Protein AF-A0A3C1PLK6-F1 (afdb_monomer_lite)

Radius of gyration: 16.6 Å; chains: 1; bounding box: 36×1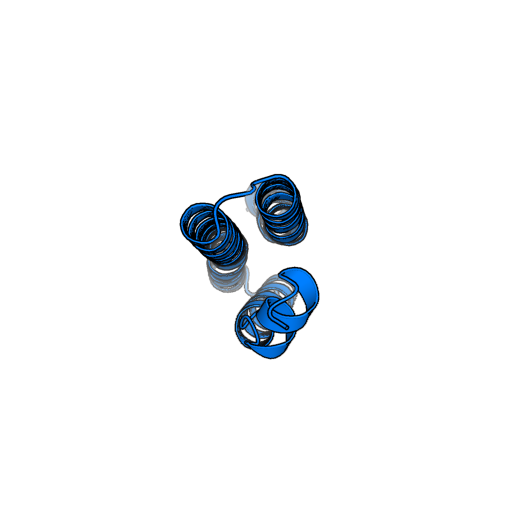7×55 Å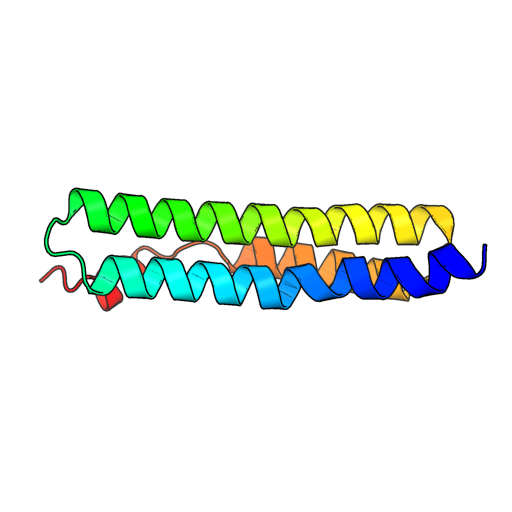

Structure (mmCIF, N/CA/C/O backbone):
data_AF-A0A3C1PLK6-F1
#
_entry.id   AF-A0A3C1PLK6-F1
#
loop_
_atom_site.group_PDB
_atom_site.id
_atom_site.type_symbol
_atom_site.label_atom_id
_atom_site.label_alt_id
_atom_site.label_comp_id
_atom_site.label_asym_id
_atom_site.label_entity_id
_atom_site.label_seq_id
_atom_site.pdbx_PDB_ins_code
_atom_site.Cartn_x
_atom_site.Cartn_y
_atom_site.Cartn_z
_atom_site.occupancy
_atom_site.B_iso_or_equiv
_atom_site.auth_seq_id
_atom_site.auth_comp_id
_atom_site.auth_asym_id
_atom_site.auth_atom_id
_atom_site.pdbx_PDB_model_num
ATOM 1 N N . MET A 1 1 ? 5.136 -2.493 -26.452 1.00 59.12 1 MET A N 1
ATOM 2 C CA . MET A 1 1 ? 6.082 -2.152 -25.364 1.00 59.12 1 MET A CA 1
ATOM 3 C C . MET A 1 1 ? 5.845 -0.757 -24.776 1.00 59.12 1 MET A C 1
ATOM 5 O O . MET A 1 1 ? 5.722 -0.656 -23.566 1.00 59.12 1 MET A O 1
ATOM 9 N N . GLY A 1 2 ? 5.717 0.304 -25.591 1.00 73.06 2 GLY A N 1
ATOM 10 C CA . GLY A 1 2 ? 5.625 1.692 -25.092 1.00 73.06 2 GLY A CA 1
ATOM 11 C C . GLY A 1 2 ? 4.433 2.009 -24.175 1.00 73.06 2 GLY A C 1
ATOM 12 O O . GLY A 1 2 ? 4.628 2.600 -23.120 1.00 73.06 2 GLY A O 1
ATOM 13 N N . ILE A 1 3 ? 3.220 1.559 -24.518 1.00 75.12 3 ILE A N 1
ATOM 14 C CA . ILE A 1 3 ? 2.010 1.829 -23.711 1.00 75.12 3 ILE A CA 1
ATOM 15 C C . ILE A 1 3 ? 2.100 1.163 -22.330 1.00 75.12 3 ILE A C 1
ATOM 17 O O . ILE A 1 3 ? 1.757 1.771 -21.320 1.00 75.12 3 ILE A O 1
ATOM 21 N N . LEU A 1 4 ? 2.623 -0.066 -22.268 1.00 71.81 4 LEU A N 1
ATOM 22 C CA . LEU A 1 4 ? 2.801 -0.796 -21.012 1.00 71.81 4 LEU A CA 1
ATOM 23 C C . LEU A 1 4 ? 3.738 -0.032 -20.063 1.00 71.81 4 LEU A C 1
ATOM 25 O O . LEU A 1 4 ? 3.426 0.131 -18.891 1.00 71.81 4 LEU A O 1
ATOM 29 N N . LEU A 1 5 ? 4.840 0.512 -20.584 1.00 73.31 5 LEU A N 1
ATOM 30 C CA . LEU A 1 5 ? 5.804 1.292 -19.803 1.00 73.31 5 LEU A CA 1
ATOM 31 C C . LEU A 1 5 ? 5.254 2.632 -19.296 1.00 73.31 5 LEU A C 1
ATOM 33 O O . LEU A 1 5 ? 5.787 3.165 -18.331 1.00 73.31 5 LEU A O 1
ATOM 37 N N . GLN A 1 6 ? 4.204 3.172 -19.915 1.00 80.12 6 GLN A N 1
ATOM 38 C CA . GLN A 1 6 ? 3.571 4.427 -19.494 1.00 80.12 6 GLN A CA 1
ATOM 39 C C . GLN A 1 6 ? 2.437 4.197 -18.490 1.00 80.12 6 GLN A C 1
ATOM 41 O O . GLN A 1 6 ? 2.303 4.939 -17.521 1.00 80.12 6 GLN A O 1
ATOM 46 N N . VAL A 1 7 ? 1.631 3.153 -18.701 1.00 85.12 7 VAL A N 1
ATOM 47 C CA . VAL A 1 7 ? 0.444 2.867 -17.881 1.00 85.12 7 VAL A CA 1
ATOM 48 C C . VAL A 1 7 ? 0.814 2.152 -16.582 1.00 85.12 7 VAL A C 1
ATOM 50 O O . VAL A 1 7 ? 0.278 2.470 -15.519 1.00 85.12 7 VAL A O 1
ATOM 53 N N . LEU A 1 8 ? 1.749 1.202 -16.644 1.00 86.06 8 LEU A N 1
ATOM 54 C CA . LEU A 1 8 ? 2.097 0.357 -15.503 1.00 86.06 8 LEU A CA 1
ATOM 55 C C . LEU A 1 8 ? 2.669 1.141 -14.307 1.00 86.06 8 LEU A C 1
ATOM 57 O O . LEU A 1 8 ? 2.267 0.838 -13.187 1.00 86.06 8 LEU A O 1
ATOM 61 N N . PRO A 1 9 ? 3.521 2.175 -14.479 1.00 85.75 9 PRO A N 1
ATOM 62 C CA . PRO A 1 9 ? 3.965 3.019 -13.367 1.00 85.75 9 PRO A CA 1
ATOM 63 C C . PRO A 1 9 ? 2.817 3.728 -12.648 1.00 85.75 9 PRO A C 1
ATOM 65 O O . PRO A 1 9 ? 2.805 3.798 -11.422 1.00 85.75 9 PRO A O 1
ATOM 68 N N . ILE A 1 10 ? 1.833 4.232 -13.398 1.00 88.19 10 ILE A N 1
ATOM 69 C CA . ILE A 1 10 ? 0.688 4.957 -12.835 1.00 88.19 10 ILE A CA 1
ATOM 70 C C . ILE A 1 10 ? -0.160 3.996 -12.001 1.00 88.19 10 ILE A C 1
ATOM 72 O O . ILE A 1 10 ? -0.492 4.288 -10.852 1.00 88.19 10 ILE A O 1
ATOM 76 N N . LEU A 1 11 ? -0.453 2.820 -12.559 1.00 88.75 11 LEU A N 1
ATOM 77 C CA . LEU A 1 11 ? -1.196 1.766 -11.873 1.00 88.75 11 LEU A CA 1
ATOM 78 C C . LEU A 1 11 ? -0.426 1.167 -10.687 1.00 88.75 11 LEU A C 1
ATOM 80 O O . LEU A 1 11 ? -1.053 0.714 -9.738 1.00 88.75 11 LEU A O 1
ATOM 84 N N . ALA A 1 12 ? 0.907 1.179 -10.710 1.00 88.12 12 ALA A N 1
ATOM 85 C CA . ALA A 1 12 ? 1.735 0.717 -9.598 1.00 88.12 12 ALA A CA 1
ATOM 86 C C . ALA A 1 12 ? 1.790 1.743 -8.458 1.00 88.12 12 ALA A C 1
ATOM 88 O O . ALA A 1 12 ? 1.826 1.361 -7.291 1.00 88.12 12 ALA A O 1
ATOM 89 N N . LEU A 1 13 ? 1.780 3.042 -8.765 1.00 89.06 13 LEU A N 1
ATOM 90 C CA . LEU A 1 13 ? 1.908 4.099 -7.759 1.00 89.06 13 LEU A CA 1
ATOM 91 C C . LEU A 1 13 ? 0.574 4.496 -7.122 1.00 89.06 13 LEU A C 1
ATOM 93 O O . LEU A 1 13 ? 0.539 4.729 -5.918 1.00 89.06 13 LEU A O 1
ATOM 97 N N . MET A 1 14 ? -0.519 4.549 -7.888 1.00 91.56 14 MET A N 1
ATOM 98 C CA . MET A 1 14 ? -1.848 4.971 -7.407 1.00 91.56 14 MET A CA 1
ATOM 99 C C . MET A 1 14 ? -2.399 4.181 -6.203 1.00 91.56 14 MET A C 1
ATOM 101 O O . MET A 1 14 ? -2.996 4.800 -5.317 1.00 91.56 14 MET A O 1
ATOM 105 N N . PRO A 1 15 ? -2.212 2.850 -6.103 1.00 90.38 15 PRO A N 1
ATOM 106 C CA . PRO A 1 15 ? -2.744 2.084 -4.983 1.00 90.38 15 PRO A CA 1
ATOM 107 C C . PRO A 1 15 ? -2.105 2.463 -3.641 1.00 90.38 15 PRO A C 1
ATOM 109 O 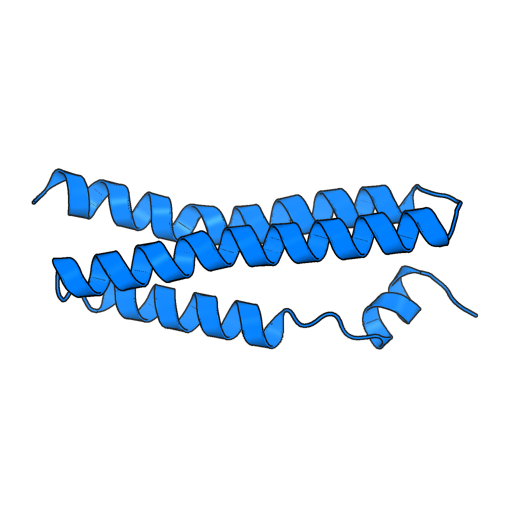O . PRO A 1 15 ? -2.769 2.378 -2.611 1.00 90.38 15 PRO A O 1
ATOM 112 N N . LEU A 1 16 ? -0.857 2.951 -3.620 1.00 86.69 16 LEU A N 1
ATOM 113 C CA . LEU A 1 16 ? -0.190 3.346 -2.375 1.00 86.69 16 LEU A CA 1
ATOM 114 C C . LEU A 1 16 ? -0.984 4.434 -1.619 1.00 86.69 16 LEU A C 1
ATOM 116 O O . LEU A 1 16 ? -1.494 4.127 -0.540 1.00 86.69 16 LEU A O 1
ATOM 120 N N . PRO A 1 17 ? -1.184 5.663 -2.144 1.00 90.50 17 PRO A N 1
ATOM 121 C CA . PRO A 1 17 ? -1.974 6.687 -1.461 1.00 90.50 17 PRO A CA 1
ATOM 122 C C . PRO A 1 17 ? -3.449 6.292 -1.306 1.00 90.50 17 PRO A C 1
ATOM 124 O O . PRO A 1 17 ? -4.057 6.630 -0.289 1.00 90.50 17 PRO A O 1
ATOM 127 N N . ALA A 1 18 ? -4.019 5.541 -2.257 1.00 90.00 18 ALA A N 1
ATOM 128 C CA . ALA A 1 18 ? -5.404 5.081 -2.173 1.00 90.00 18 ALA A CA 1
ATOM 129 C C . ALA A 1 18 ? -5.637 4.174 -0.953 1.00 90.00 18 ALA A C 1
ATOM 131 O O . ALA A 1 18 ? -6.611 4.362 -0.223 1.00 90.00 18 ALA A O 1
ATOM 132 N N . GLY A 1 19 ? -4.719 3.244 -0.672 1.00 87.62 19 GLY A N 1
ATOM 133 C CA . GLY A 1 19 ? -4.809 2.355 0.486 1.00 87.62 19 GLY A CA 1
ATOM 134 C C . GLY A 1 19 ? -4.794 3.120 1.813 1.00 87.62 19 GLY A C 1
ATOM 135 O O . GLY A 1 19 ? -5.586 2.826 2.710 1.00 87.62 19 GLY A O 1
ATOM 136 N N . PHE A 1 20 ? -3.948 4.148 1.933 1.00 87.88 20 PHE A N 1
ATOM 137 C CA . PHE A 1 20 ? -3.934 5.027 3.110 1.00 87.88 20 PHE A CA 1
ATOM 138 C C . PHE A 1 20 ? -5.216 5.852 3.236 1.00 87.88 20 PHE A C 1
ATOM 140 O O . PHE A 1 20 ? -5.768 5.969 4.331 1.00 87.88 20 PHE A O 1
ATOM 147 N N . PHE A 1 21 ? -5.705 6.413 2.130 1.00 91.12 21 PHE A N 1
ATOM 148 C CA . PHE A 1 21 ? -6.919 7.222 2.118 1.00 91.12 21 PHE A CA 1
ATOM 149 C C . PHE A 1 21 ? -8.148 6.416 2.554 1.00 91.12 21 PHE A C 1
ATOM 151 O O . PHE A 1 21 ? -8.872 6.842 3.455 1.00 91.12 21 PHE A O 1
ATOM 158 N N . LEU A 1 22 ? -8.350 5.223 1.985 1.00 89.44 22 LEU A N 1
ATOM 159 C CA . LEU A 1 22 ? -9.491 4.376 2.335 1.00 89.44 22 LEU A CA 1
ATOM 160 C C . LEU A 1 22 ? -9.415 3.855 3.774 1.00 89.44 22 LEU A C 1
ATOM 162 O O . LEU A 1 22 ? -10.436 3.811 4.460 1.00 89.44 22 LEU A O 1
ATOM 166 N N . TYR A 1 23 ? -8.215 3.528 4.266 1.00 89.81 23 TYR A N 1
ATOM 167 C CA . TYR A 1 23 ? -8.021 3.212 5.681 1.00 89.81 23 TYR A CA 1
ATOM 168 C C . TYR A 1 23 ? -8.439 4.375 6.580 1.00 89.81 23 TYR A C 1
ATOM 170 O O . TYR A 1 23 ? -9.188 4.172 7.530 1.00 89.81 23 TYR A O 1
ATOM 178 N N . ASN A 1 24 ? -8.004 5.597 6.264 1.00 87.88 24 ASN A N 1
ATOM 179 C CA . ASN A 1 24 ? -8.340 6.780 7.053 1.00 87.88 24 ASN A CA 1
ATOM 180 C C . ASN A 1 24 ? -9.843 7.087 7.027 1.00 87.88 24 ASN A C 1
ATOM 182 O O . ASN A 1 24 ? -10.382 7.530 8.039 1.00 87.88 24 ASN A O 1
ATOM 186 N N . LEU A 1 25 ? -10.534 6.835 5.910 1.00 89.69 25 LEU A N 1
ATOM 187 C CA . LEU A 1 25 ? -11.994 6.944 5.845 1.00 89.69 25 LEU A CA 1
ATOM 188 C C . LEU A 1 25 ? -12.671 5.954 6.798 1.00 89.69 25 LEU A C 1
ATOM 190 O O . LEU A 1 25 ? -13.511 6.360 7.597 1.00 89.69 25 LEU A O 1
ATOM 194 N N . LYS A 1 26 ? -12.262 4.680 6.772 1.00 87.88 26 LYS A N 1
ATOM 195 C CA . LYS A 1 26 ? -12.819 3.650 7.663 1.00 87.88 26 LYS A CA 1
ATOM 196 C C . LYS A 1 26 ? -12.455 3.855 9.129 1.00 87.88 26 LYS A C 1
ATOM 198 O O . LYS A 1 26 ? -13.283 3.604 9.997 1.00 87.88 26 LYS A O 1
ATOM 203 N N . ALA A 1 27 ? -11.264 4.370 9.414 1.00 85.38 27 ALA A N 1
ATOM 204 C CA . ALA A 1 27 ? -10.867 4.745 10.766 1.00 85.38 27 ALA A CA 1
ATOM 205 C C . ALA A 1 27 ? -11.720 5.908 11.304 1.00 85.38 27 ALA A C 1
ATOM 207 O O . ALA A 1 27 ? -12.188 5.842 12.436 1.00 85.38 27 ALA A O 1
ATOM 208 N N . LYS A 1 28 ? -11.996 6.935 10.486 1.00 86.81 28 LYS A N 1
ATOM 209 C CA . LYS A 1 28 ? -12.895 8.041 10.864 1.00 86.81 28 LYS A CA 1
ATOM 210 C C . LYS A 1 28 ? -14.330 7.569 11.105 1.00 86.81 28 LYS A C 1
ATOM 212 O O . LYS A 1 28 ? -14.942 7.987 12.080 1.00 86.81 28 LYS A O 1
ATOM 217 N N . GLU A 1 29 ? -14.839 6.677 10.256 1.00 86.88 29 GLU A N 1
ATOM 218 C CA . GLU A 1 29 ? -16.155 6.043 10.430 1.00 86.88 29 GLU A CA 1
ATOM 219 C C . GLU A 1 29 ? -16.221 5.248 11.748 1.00 86.88 29 GLU A C 1
ATOM 221 O O . GLU A 1 29 ? -17.195 5.342 12.495 1.00 86.88 29 GLU A O 1
ATOM 226 N N . ALA A 1 30 ? -15.142 4.537 12.098 1.00 84.56 30 ALA A N 1
ATOM 227 C CA . ALA A 1 30 ? -15.043 3.834 13.373 1.00 84.56 30 ALA A CA 1
ATOM 228 C C . ALA A 1 30 ? -15.093 4.800 14.570 1.00 84.56 30 ALA A C 1
ATOM 230 O O . ALA A 1 30 ? -15.782 4.521 15.544 1.00 84.56 30 ALA A O 1
ATOM 231 N N . MET A 1 31 ? -14.431 5.960 14.508 1.00 81.50 31 MET A N 1
ATOM 232 C CA . MET A 1 31 ? -14.461 6.940 15.608 1.00 81.50 31 MET A CA 1
ATOM 233 C C . MET A 1 31 ? -15.858 7.521 15.878 1.00 81.50 31 MET A C 1
ATOM 235 O O . MET A 1 31 ? -16.139 7.901 17.009 1.00 81.50 31 MET A O 1
ATOM 239 N N . GLN A 1 32 ? -16.722 7.584 14.861 1.00 86.00 32 GLN A N 1
ATOM 240 C CA . GLN A 1 32 ? -18.091 8.114 14.964 1.00 86.00 32 GLN A CA 1
ATOM 241 C C . GLN A 1 32 ? -19.130 7.068 15.381 1.00 86.00 32 GLN A C 1
ATOM 243 O O . GLN A 1 32 ? -20.282 7.403 15.634 1.00 86.00 32 GLN A O 1
ATOM 248 N N . THR A 1 33 ? -18.744 5.797 15.413 1.00 84.62 33 THR A N 1
ATOM 249 C CA . THR A 1 33 ? -19.607 4.714 15.887 1.00 84.62 33 THR A CA 1
ATOM 250 C C . THR A 1 33 ? -19.601 4.719 17.420 1.00 84.62 33 THR A C 1
ATOM 252 O O . THR A 1 33 ? -18.585 5.067 18.005 1.00 84.62 33 THR A O 1
ATOM 255 N N . ASP A 1 34 ? -20.675 4.327 18.104 1.00 80.25 34 ASP A N 1
ATOM 256 C CA . ASP A 1 34 ? -20.667 4.214 19.580 1.00 80.25 34 ASP A CA 1
ATOM 257 C C . ASP A 1 34 ? -20.383 2.783 20.057 1.00 80.25 34 ASP A C 1
ATOM 259 O O . ASP A 1 34 ? -19.767 2.558 21.097 1.00 80.25 34 ASP A O 1
ATOM 263 N N . GLU A 1 35 ? -20.766 1.797 19.252 1.00 86.25 35 GLU A N 1
ATOM 264 C CA . GLU A 1 35 ? -20.682 0.379 19.584 1.00 86.25 35 GLU A CA 1
ATOM 265 C C . GLU A 1 35 ? -19.274 -0.193 19.344 1.00 86.25 35 GLU A C 1
ATOM 267 O O . GLU A 1 35 ? -18.770 -0.222 18.217 1.00 86.25 35 GLU A O 1
ATOM 272 N N . ASN A 1 36 ? -18.637 -0.683 20.412 1.00 78.62 36 ASN A N 1
ATOM 273 C CA . ASN A 1 36 ? -17.248 -1.164 20.395 1.00 78.62 36 ASN A CA 1
ATOM 274 C C . ASN A 1 36 ? -17.008 -2.333 19.426 1.00 78.62 36 ASN A C 1
ATOM 276 O O . ASN A 1 36 ? -15.958 -2.401 18.784 1.00 78.62 36 ASN A O 1
ATOM 280 N N . GLU A 1 37 ? -17.979 -3.234 19.269 1.00 84.12 37 GLU A N 1
ATOM 281 C CA . GLU A 1 37 ? -17.865 -4.342 18.314 1.00 84.12 37 GLU A CA 1
ATOM 282 C C . GLU A 1 37 ? -17.824 -3.834 16.868 1.00 84.12 37 GLU A C 1
ATOM 284 O O . GLU A 1 37 ? -16.963 -4.239 16.078 1.00 84.12 37 GLU A O 1
ATOM 289 N N . LYS A 1 38 ? -18.689 -2.868 16.537 1.00 84.81 38 LYS A N 1
ATOM 290 C CA . LYS A 1 38 ? -18.724 -2.230 15.216 1.00 84.81 38 LYS A CA 1
ATOM 291 C C . LYS A 1 38 ? -17.472 -1.394 14.948 1.00 84.81 38 LYS A C 1
ATOM 293 O O . LYS A 1 38 ? -16.934 -1.458 13.843 1.00 84.81 38 LYS A O 1
ATOM 298 N N . LYS A 1 39 ? -16.940 -0.693 15.957 1.00 82.56 39 LYS A N 1
ATOM 299 C CA . LYS A 1 39 ? -15.645 0.014 15.878 1.00 82.56 39 LYS A CA 1
ATOM 300 C C . LYS A 1 39 ? -14.513 -0.907 15.449 1.00 82.56 39 LYS A C 1
ATOM 302 O O . LYS A 1 39 ? -13.785 -0.615 14.497 1.00 82.56 39 LYS A O 1
ATOM 307 N N . LEU A 1 40 ? -14.383 -2.038 16.141 1.00 83.75 40 LEU A N 1
ATOM 308 C CA . LEU A 1 40 ? -13.339 -3.014 15.864 1.00 83.75 40 LEU A CA 1
ATOM 309 C C . LEU A 1 40 ? -13.509 -3.633 14.470 1.00 83.75 40 LEU A C 1
ATOM 311 O O . LEU A 1 40 ? -12.520 -3.824 13.758 1.00 83.75 40 LEU A O 1
ATOM 315 N N . ALA A 1 41 ? -14.748 -3.921 14.063 1.00 88.25 41 ALA A N 1
ATOM 316 C CA . ALA A 1 41 ? -15.052 -4.436 12.732 1.00 88.25 41 ALA A CA 1
ATOM 317 C C . ALA A 1 41 ? -14.658 -3.444 11.622 1.00 88.25 41 ALA A C 1
ATOM 319 O O . ALA A 1 41 ? -14.002 -3.837 10.653 1.00 88.25 41 ALA A O 1
ATOM 320 N N . LEU A 1 42 ? -14.979 -2.156 11.779 1.00 87.62 42 LEU A N 1
ATOM 321 C CA . LEU A 1 42 ? -14.614 -1.100 10.829 1.00 87.62 42 LEU A CA 1
ATOM 322 C C . LEU A 1 42 ? -13.097 -0.908 10.732 1.00 87.62 42 LEU A C 1
ATOM 324 O O . LEU A 1 42 ? -12.560 -0.812 9.628 1.00 87.62 42 LEU A O 1
ATOM 328 N N . TYR A 1 43 ? -12.389 -0.936 11.864 1.00 85.62 43 TYR A N 1
ATOM 329 C CA . TYR A 1 43 ? -10.929 -0.846 11.889 1.00 85.62 43 TYR A CA 1
ATOM 330 C C . TYR A 1 43 ? -10.264 -2.022 11.160 1.00 85.62 43 TYR A C 1
ATOM 332 O O . TYR A 1 43 ? -9.405 -1.822 10.298 1.00 85.62 43 TYR A O 1
ATOM 340 N N . LYS A 1 44 ? -10.696 -3.258 11.459 1.00 87.88 44 LYS A N 1
ATOM 341 C CA . LYS A 1 44 ? -10.214 -4.470 10.773 1.00 87.88 44 LYS A CA 1
ATOM 342 C C . LYS A 1 44 ? -10.477 -4.394 9.272 1.00 87.88 44 LYS A C 1
ATOM 344 O O . LYS A 1 44 ? -9.578 -4.670 8.482 1.00 87.88 44 LYS A O 1
ATOM 349 N N . THR A 1 45 ? -11.677 -3.965 8.889 1.00 90.88 45 THR A N 1
ATOM 350 C CA . THR A 1 45 ? -12.068 -3.803 7.484 1.00 90.88 45 THR A CA 1
ATOM 351 C C . THR A 1 45 ? -11.181 -2.782 6.776 1.00 90.88 45 THR A C 1
ATOM 353 O O . THR A 1 45 ? -10.645 -3.071 5.709 1.00 90.88 45 THR A O 1
ATOM 356 N N . GLY A 1 46 ? -10.959 -1.613 7.384 1.00 90.44 46 GLY A N 1
ATOM 357 C CA . GLY A 1 46 ? -10.072 -0.586 6.837 1.00 90.44 46 GLY A CA 1
ATOM 358 C C . GLY A 1 46 ? -8.634 -1.076 6.675 1.00 90.44 46 GLY A C 1
ATOM 359 O O . GLY A 1 46 ? -7.989 -0.779 5.669 1.00 90.44 46 GLY A O 1
ATOM 360 N N . PHE A 1 47 ? -8.128 -1.851 7.639 1.00 90.06 47 PHE A N 1
ATOM 361 C CA . PHE A 1 47 ? -6.790 -2.431 7.562 1.00 90.06 47 PHE A CA 1
ATOM 362 C C . PHE A 1 47 ? -6.665 -3.456 6.427 1.00 90.06 47 PHE A C 1
ATOM 364 O O . PHE A 1 47 ? -5.744 -3.350 5.619 1.00 90.06 47 PHE A O 1
ATOM 371 N N . ILE A 1 48 ? -7.607 -4.400 6.324 1.00 91.94 48 ILE A N 1
ATOM 372 C CA . ILE A 1 48 ? -7.636 -5.398 5.242 1.00 91.94 48 ILE A CA 1
ATOM 373 C C . ILE A 1 48 ? -7.684 -4.701 3.881 1.00 91.94 48 ILE A C 1
ATOM 375 O O . ILE A 1 48 ? -6.912 -5.042 2.987 1.00 91.94 48 ILE A O 1
ATOM 379 N N . LEU A 1 49 ? -8.532 -3.677 3.743 1.00 92.62 49 LEU A N 1
ATOM 380 C CA . LEU A 1 49 ? -8.668 -2.916 2.504 1.00 92.62 49 LEU A CA 1
ATOM 381 C C . LEU A 1 49 ? -7.358 -2.223 2.108 1.00 92.62 49 LEU A C 1
ATOM 383 O O . LEU A 1 49 ? -6.947 -2.289 0.952 1.00 92.62 49 LEU A O 1
ATOM 387 N N . ARG A 1 50 ? -6.662 -1.602 3.067 1.00 91.81 50 ARG A N 1
ATOM 388 C CA . ARG A 1 50 ? -5.345 -0.998 2.827 1.00 91.81 50 ARG A CA 1
ATOM 389 C C . ARG A 1 50 ? -4.323 -2.018 2.353 1.00 91.81 50 ARG A C 1
ATOM 391 O O . ARG A 1 50 ? -3.603 -1.734 1.402 1.00 91.81 50 ARG A O 1
ATOM 398 N N . ILE A 1 51 ? -4.249 -3.171 3.015 1.00 92.88 51 ILE A N 1
ATOM 399 C CA . ILE A 1 51 ? -3.295 -4.220 2.654 1.00 92.88 51 ILE A CA 1
ATOM 400 C C . ILE A 1 51 ? -3.588 -4.757 1.254 1.00 92.88 51 ILE A C 1
ATOM 402 O O . ILE A 1 51 ? -2.671 -4.775 0.444 1.00 92.88 51 ILE A O 1
ATOM 406 N N . ALA A 1 52 ? -4.841 -5.084 0.932 1.00 94.06 52 ALA A N 1
ATOM 407 C CA . ALA A 1 52 ? -5.219 -5.598 -0.386 1.00 94.06 52 ALA A CA 1
ATOM 408 C C . ALA A 1 52 ? -4.887 -4.612 -1.522 1.00 94.06 52 ALA A C 1
ATOM 410 O O . ALA A 1 52 ? -4.408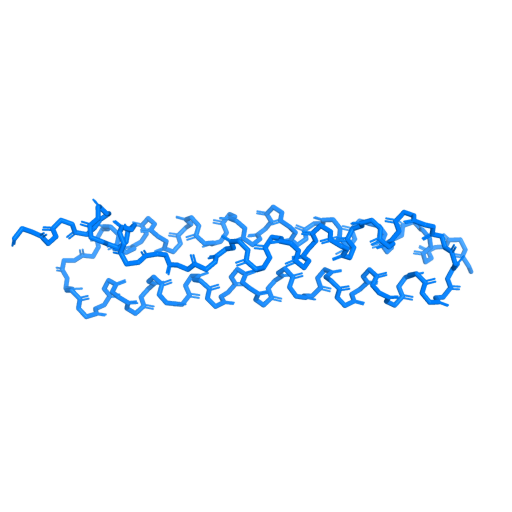 -4.993 -2.590 1.00 94.06 52 ALA A O 1
ATOM 411 N N . ILE A 1 53 ? -5.097 -3.314 -1.288 1.00 94.25 53 ILE A N 1
ATOM 412 C CA . ILE A 1 53 ? -4.773 -2.280 -2.275 1.00 94.25 53 ILE A CA 1
ATOM 413 C C . ILE A 1 53 ? -3.258 -2.155 -2.456 1.00 94.25 53 ILE A C 1
ATOM 415 O O . ILE A 1 53 ? -2.780 -2.100 -3.588 1.00 94.25 53 ILE A O 1
ATOM 419 N N . ILE A 1 54 ? -2.481 -2.140 -1.373 1.00 93.06 54 ILE A N 1
ATOM 420 C CA . ILE A 1 54 ? -1.016 -2.072 -1.469 1.00 93.06 54 ILE A CA 1
ATOM 421 C C . ILE A 1 54 ? -0.457 -3.346 -2.119 1.00 93.06 54 ILE A C 1
ATOM 423 O O . ILE A 1 54 ? 0.434 -3.262 -2.959 1.00 93.06 54 ILE A O 1
ATOM 427 N N . GLU A 1 55 ? -1.025 -4.508 -1.809 1.00 93.88 55 GLU A N 1
ATOM 428 C CA . GLU A 1 55 ? -0.664 -5.793 -2.406 1.00 93.88 55 GLU A CA 1
ATOM 429 C C . GLU A 1 55 ? -0.858 -5.791 -3.930 1.00 93.88 55 GLU A C 1
ATOM 431 O O . GLU A 1 55 ? 0.009 -6.264 -4.666 1.00 93.88 55 GLU A O 1
ATOM 436 N N . SER A 1 56 ? -1.929 -5.160 -4.429 1.00 93.56 56 SER A N 1
ATOM 437 C CA . SER A 1 56 ? -2.128 -4.985 -5.875 1.00 93.56 56 SER A CA 1
ATOM 438 C C . SER A 1 56 ? -0.984 -4.199 -6.536 1.00 93.56 56 SER A C 1
ATOM 440 O O . SER A 1 56 ? -0.512 -4.581 -7.606 1.00 93.56 56 SER A O 1
ATOM 442 N N . SER A 1 57 ? -0.470 -3.156 -5.871 1.00 93.88 57 SER A N 1
ATOM 443 C CA . SER A 1 57 ? 0.691 -2.378 -6.331 1.00 93.88 57 SER A CA 1
ATOM 444 C C . SER A 1 57 ? 1.977 -3.206 -6.311 1.00 93.88 57 SER A C 1
ATOM 446 O O . SER A 1 57 ? 2.746 -3.170 -7.275 1.00 93.88 57 SER A O 1
ATOM 448 N N . VAL A 1 58 ? 2.190 -3.994 -5.254 1.00 95.25 58 VAL A N 1
ATOM 449 C CA . VAL A 1 58 ? 3.345 -4.892 -5.110 1.00 95.25 58 VAL A CA 1
ATOM 450 C C . VAL A 1 58 ? 3.377 -5.911 -6.247 1.00 95.25 58 VAL A C 1
ATOM 452 O O . VAL A 1 58 ? 4.389 -6.013 -6.943 1.00 95.25 58 VAL A O 1
ATOM 455 N N . PHE A 1 59 ? 2.272 -6.617 -6.497 1.00 95.19 59 PHE A N 1
ATOM 456 C CA . PHE A 1 59 ? 2.216 -7.600 -7.580 1.00 95.19 59 PHE A CA 1
ATOM 457 C C . PHE A 1 59 ? 2.387 -6.960 -8.954 1.00 95.19 59 PHE A C 1
ATOM 459 O O . PHE A 1 59 ? 3.149 -7.472 -9.775 1.00 95.19 59 PHE A O 1
ATOM 466 N N . LEU A 1 60 ? 1.742 -5.817 -9.200 1.00 94.19 60 LEU A N 1
ATOM 467 C CA . LEU A 1 60 ? 1.879 -5.114 -10.472 1.00 94.19 60 LEU A CA 1
ATOM 468 C C . LEU A 1 60 ? 3.324 -4.657 -10.719 1.00 94.19 60 LEU A C 1
ATOM 470 O O . LEU A 1 60 ? 3.834 -4.773 -11.832 1.00 94.19 60 LEU A O 1
ATOM 474 N N . SER A 1 61 ? 3.999 -4.182 -9.673 1.00 93.50 61 SER A N 1
ATOM 475 C CA . SER A 1 61 ? 5.402 -3.771 -9.732 1.00 93.50 61 SER A CA 1
ATOM 476 C C . SER A 1 61 ? 6.326 -4.963 -9.978 1.00 93.50 61 SER A C 1
ATOM 478 O O . SER A 1 61 ? 7.222 -4.884 -10.812 1.00 93.50 61 SER A O 1
ATOM 480 N N . LEU A 1 62 ? 6.078 -6.107 -9.338 1.00 94.81 62 LEU A N 1
ATOM 481 C CA . LEU A 1 62 ? 6.841 -7.328 -9.599 1.00 94.81 62 LEU A CA 1
ATOM 482 C C . LEU A 1 62 ? 6.706 -7.773 -11.062 1.00 94.81 62 LEU A C 1
ATOM 484 O O . LEU A 1 62 ? 7.711 -8.006 -11.732 1.00 94.81 62 LEU A O 1
ATOM 488 N N . VAL A 1 63 ? 5.477 -7.831 -11.582 1.00 93.62 63 VAL A N 1
ATOM 489 C CA . VAL A 1 63 ? 5.219 -8.158 -12.993 1.00 93.62 63 VAL A CA 1
ATOM 490 C C . VAL A 1 63 ? 5.892 -7.137 -13.914 1.00 93.62 63 VAL A C 1
ATOM 492 O O . VAL A 1 63 ? 6.527 -7.518 -14.896 1.00 93.62 63 VAL A O 1
ATOM 495 N N . GLY A 1 64 ? 5.825 -5.847 -13.580 1.00 91.69 64 GLY A N 1
ATOM 496 C CA . GLY A 1 64 ? 6.498 -4.789 -14.330 1.00 91.69 64 GLY A CA 1
ATOM 497 C C . GLY A 1 64 ? 8.006 -4.963 -14.399 1.00 91.69 64 GLY A C 1
ATOM 498 O O . GLY A 1 64 ? 8.588 -4.829 -15.477 1.00 91.69 64 GLY A O 1
ATOM 499 N N . PHE A 1 65 ? 8.638 -5.329 -13.286 1.00 93.88 65 PHE A N 1
ATOM 500 C CA . PHE A 1 65 ? 10.060 -5.647 -13.255 1.00 93.88 65 PHE A CA 1
ATOM 501 C C . PHE A 1 65 ? 10.384 -6.863 -14.131 1.00 93.88 65 PHE A C 1
ATOM 503 O O . PHE A 1 65 ? 11.286 -6.782 -14.960 1.00 93.88 65 PHE A O 1
ATOM 510 N N . LEU A 1 66 ? 9.614 -7.950 -14.023 1.00 92.56 66 LEU A N 1
ATOM 511 C CA . LEU A 1 66 ? 9.838 -9.171 -14.807 1.00 92.56 66 LEU A CA 1
ATOM 512 C C . LEU A 1 66 ? 9.678 -8.959 -16.320 1.00 92.56 66 LEU A C 1
ATOM 514 O O . LEU A 1 66 ? 10.390 -9.583 -17.101 1.00 92.56 66 LEU A O 1
ATOM 518 N N . LEU A 1 67 ? 8.772 -8.075 -16.746 1.00 91.00 67 LEU A N 1
ATOM 519 C CA . LEU A 1 67 ? 8.532 -7.800 -18.169 1.00 91.00 67 LEU A CA 1
ATOM 520 C C . LEU A 1 67 ? 9.534 -6.821 -18.791 1.00 91.00 67 LEU A C 1
ATOM 522 O O . LEU A 1 67 ? 9.733 -6.838 -20.004 1.00 91.00 67 LEU A O 1
ATOM 526 N N . THR A 1 68 ? 10.112 -5.924 -17.992 1.00 89.81 68 THR A N 1
ATOM 527 C CA . THR A 1 68 ? 10.871 -4.769 -18.509 1.00 89.81 68 THR A CA 1
ATOM 528 C C . THR A 1 68 ? 12.325 -4.738 -18.054 1.00 89.81 68 THR A C 1
ATOM 530 O O . THR A 1 68 ? 13.104 -3.959 -18.596 1.00 89.81 68 THR A O 1
ATOM 533 N N . ALA A 1 69 ? 12.682 -5.543 -17.047 1.00 90.50 69 ALA A N 1
ATOM 534 C CA . ALA A 1 69 ? 13.941 -5.486 -16.305 1.00 90.50 69 ALA A CA 1
ATOM 535 C C . ALA A 1 69 ? 14.277 -4.085 -15.747 1.00 90.50 69 ALA A C 1
ATOM 537 O O . ALA A 1 69 ? 15.422 -3.808 -15.388 1.00 90.50 69 ALA A O 1
ATOM 538 N N . ALA A 1 70 ? 13.292 -3.181 -15.660 1.00 89.00 70 ALA A N 1
ATOM 539 C CA . ALA A 1 70 ? 13.521 -1.810 -15.230 1.00 89.00 70 ALA A CA 1
ATOM 540 C C . ALA A 1 70 ? 13.597 -1.727 -13.691 1.00 89.00 70 ALA A C 1
ATOM 542 O O . ALA A 1 70 ? 12.614 -2.048 -13.014 1.00 89.00 70 ALA A O 1
ATOM 543 N N . PRO A 1 71 ? 14.706 -1.226 -13.111 1.00 90.12 71 PRO A N 1
ATOM 544 C CA . PRO A 1 71 ? 14.926 -1.228 -11.660 1.00 90.12 71 PRO A CA 1
ATOM 545 C C . PRO A 1 71 ? 13.913 -0.370 -10.891 1.00 90.12 71 PRO A C 1
ATOM 547 O O . PRO A 1 71 ? 13.660 -0.609 -9.714 1.00 90.12 71 PRO A O 1
ATOM 550 N N . PHE A 1 72 ? 13.283 0.595 -11.561 1.00 90.31 72 PHE A N 1
ATOM 551 C CA . PHE A 1 72 ? 12.212 1.416 -11.002 1.00 90.31 72 PHE A CA 1
ATOM 552 C C . PHE A 1 72 ? 11.074 0.583 -10.386 1.00 90.31 72 PHE A C 1
ATOM 554 O O . PHE A 1 72 ? 10.668 0.834 -9.252 1.00 90.31 72 PHE A O 1
ATOM 561 N N . PHE A 1 73 ? 10.593 -0.444 -11.092 1.00 91.69 73 PHE A N 1
ATOM 562 C CA . PHE A 1 73 ? 9.516 -1.298 -10.587 1.00 91.69 73 PHE A CA 1
ATOM 563 C C . PHE A 1 73 ? 9.958 -2.145 -9.388 1.00 91.69 73 PHE A C 1
ATOM 565 O O . PHE A 1 73 ? 9.173 -2.387 -8.474 1.00 91.69 73 PHE A O 1
ATOM 572 N N . TRP A 1 74 ? 11.232 -2.536 -9.343 1.00 93.81 74 TRP A N 1
ATOM 573 C CA . TRP A 1 74 ? 11.795 -3.252 -8.202 1.00 93.81 74 TRP A CA 1
ATOM 574 C C . TRP A 1 74 ? 11.818 -2.392 -6.933 1.00 93.81 74 TRP A C 1
ATOM 576 O O . TRP A 1 74 ? 11.489 -2.867 -5.848 1.00 93.81 74 TRP A O 1
ATOM 586 N N . ILE A 1 75 ? 12.133 -1.100 -7.068 1.00 93.38 75 ILE A N 1
ATOM 587 C CA . ILE A 1 75 ? 12.100 -0.151 -5.947 1.00 93.38 75 ILE A CA 1
ATOM 588 C C . ILE A 1 75 ? 10.675 -0.023 -5.393 1.00 93.38 75 ILE A C 1
ATOM 590 O O . ILE A 1 75 ? 10.489 -0.103 -4.180 1.00 93.38 75 ILE A O 1
ATOM 594 N N . ILE A 1 76 ? 9.661 0.118 -6.258 1.00 92.19 76 ILE A N 1
ATOM 595 C CA . ILE A 1 76 ? 8.256 0.197 -5.816 1.00 92.19 76 ILE A CA 1
ATOM 596 C C . ILE A 1 76 ? 7.836 -1.092 -5.107 1.00 92.19 76 ILE A C 1
ATOM 598 O O . ILE A 1 76 ? 7.218 -1.025 -4.046 1.00 92.19 76 ILE A O 1
ATOM 602 N N . PHE A 1 77 ? 8.211 -2.253 -5.648 1.00 95.00 77 PHE A N 1
ATOM 603 C CA . PHE A 1 77 ? 7.957 -3.546 -5.017 1.00 95.00 77 PHE A CA 1
ATOM 604 C C . PHE A 1 77 ? 8.529 -3.606 -3.591 1.00 95.00 77 PHE A C 1
ATOM 606 O O . PHE A 1 77 ? 7.799 -3.908 -2.646 1.00 95.00 77 PHE A O 1
ATOM 613 N N . LEU A 1 78 ? 9.805 -3.248 -3.411 1.00 94.44 78 LEU A N 1
ATOM 614 C CA . LEU A 1 78 ? 10.455 -3.248 -2.097 1.00 94.44 78 LEU A CA 1
ATOM 615 C C . LEU A 1 78 ? 9.797 -2.269 -1.119 1.00 94.44 78 LEU A C 1
ATOM 617 O O . LEU A 1 78 ? 9.580 -2.616 0.042 1.00 94.44 78 LEU A O 1
ATOM 621 N N . ILE A 1 79 ? 9.442 -1.067 -1.584 1.00 92.62 79 ILE A N 1
ATOM 622 C CA . ILE A 1 79 ? 8.724 -0.080 -0.769 1.00 92.62 79 ILE A CA 1
ATOM 623 C C . ILE A 1 79 ? 7.355 -0.627 -0.359 1.00 92.62 79 ILE A C 1
ATOM 625 O O . ILE A 1 79 ? 6.999 -0.539 0.812 1.00 92.62 79 ILE A O 1
ATOM 629 N N . GLY A 1 80 ? 6.594 -1.217 -1.284 1.00 91.75 80 GLY A N 1
ATOM 630 C CA . GLY A 1 80 ? 5.275 -1.778 -0.997 1.00 91.75 80 GLY A CA 1
ATOM 631 C C . GLY A 1 80 ? 5.332 -2.907 0.035 1.00 91.75 80 GLY A C 1
ATOM 632 O O . GLY A 1 80 ? 4.563 -2.892 0.997 1.00 91.75 80 GLY A O 1
ATOM 633 N N . ILE A 1 81 ? 6.304 -3.818 -0.087 1.00 93.81 81 ILE A N 1
ATOM 634 C CA . ILE A 1 81 ? 6.559 -4.866 0.912 1.00 93.81 81 ILE A CA 1
ATOM 635 C C . ILE A 1 81 ? 6.925 -4.258 2.268 1.00 93.81 81 ILE A C 1
ATOM 637 O O . ILE A 1 81 ? 6.336 -4.633 3.283 1.00 93.81 81 ILE A O 1
ATOM 641 N N . ALA A 1 82 ? 7.850 -3.293 2.304 1.00 92.25 82 ALA A N 1
ATOM 642 C CA . ALA A 1 82 ? 8.227 -2.617 3.543 1.00 92.25 82 ALA A CA 1
ATOM 643 C C . ALA A 1 82 ? 7.008 -1.954 4.199 1.00 92.25 82 ALA A C 1
ATOM 645 O O . ALA A 1 82 ? 6.753 -2.155 5.386 1.00 92.25 82 ALA A O 1
ATOM 646 N N . VAL A 1 83 ? 6.195 -1.233 3.421 1.00 89.62 83 VAL A N 1
ATOM 647 C CA . VAL A 1 83 ? 4.954 -0.630 3.909 1.00 89.62 83 VAL A CA 1
ATOM 648 C C . VAL A 1 83 ? 4.030 -1.702 4.476 1.00 89.62 83 VAL A C 1
ATOM 650 O O . VAL A 1 83 ? 3.534 -1.499 5.577 1.00 89.62 83 VAL A O 1
ATOM 653 N N . MET A 1 84 ? 3.808 -2.838 3.812 1.00 88.50 84 MET A N 1
ATOM 654 C CA . MET A 1 84 ? 2.955 -3.913 4.343 1.00 88.50 84 MET A CA 1
ATOM 655 C C . MET A 1 84 ? 3.473 -4.464 5.679 1.00 88.50 84 MET A C 1
ATOM 657 O O . MET A 1 84 ? 2.693 -4.590 6.624 1.00 88.50 84 MET A O 1
ATOM 661 N N . VAL A 1 85 ? 4.783 -4.705 5.795 1.00 89.56 85 VAL A N 1
ATOM 662 C CA . VAL A 1 85 ? 5.422 -5.192 7.032 1.00 89.56 85 VAL A CA 1
ATOM 663 C C . VAL A 1 85 ? 5.267 -4.182 8.174 1.00 89.56 85 VAL A C 1
ATOM 665 O O . VAL A 1 85 ? 4.873 -4.551 9.2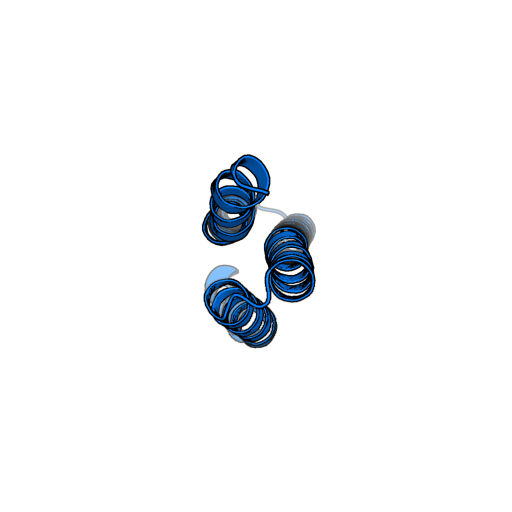82 1.00 89.56 85 VAL A O 1
ATOM 668 N N . PHE A 1 86 ? 5.509 -2.895 7.909 1.00 86.81 86 PHE A N 1
ATOM 669 C CA . PHE A 1 86 ? 5.402 -1.831 8.914 1.00 86.81 86 PHE A CA 1
ATOM 670 C C . PHE A 1 86 ? 3.966 -1.349 9.161 1.00 86.81 86 PHE A C 1
ATOM 672 O O . PHE A 1 86 ? 3.711 -0.652 10.141 1.00 86.81 86 PH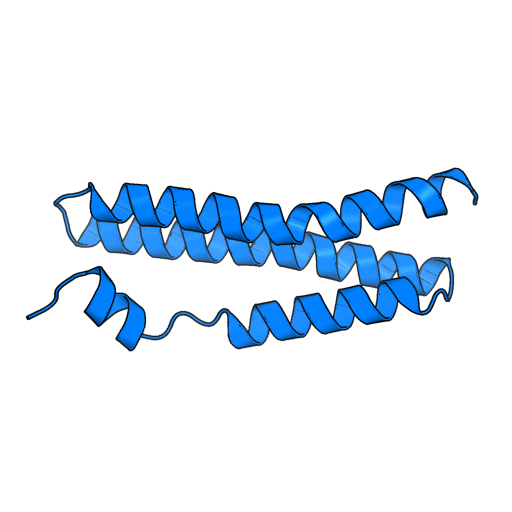E A O 1
ATOM 679 N N . SER A 1 87 ? 3.003 -1.723 8.314 1.00 82.62 87 SER A N 1
ATOM 680 C CA . SER A 1 87 ? 1.591 -1.351 8.480 1.00 82.62 87 SER A CA 1
ATOM 681 C C . SER A 1 87 ? 0.878 -2.163 9.559 1.00 82.62 87 SER A C 1
ATOM 683 O O . SER A 1 87 ? -0.287 -1.876 9.829 1.00 82.62 87 SER A O 1
ATOM 685 N N . LYS A 1 88 ? 1.544 -3.153 10.172 1.00 73.50 88 LYS A N 1
ATOM 686 C CA . LYS A 1 88 ? 0.966 -4.013 11.209 1.00 73.50 88 LYS A CA 1
ATOM 687 C C . LYS A 1 88 ? 0.242 -3.166 12.273 1.00 73.50 88 LYS A C 1
ATOM 689 O O . LYS A 1 88 ? 0.872 -2.298 12.882 1.00 73.50 88 LYS A O 1
ATOM 694 N N . PRO A 1 89 ? -1.058 -3.406 12.524 1.00 67.88 89 PRO A N 1
ATOM 695 C CA . PRO A 1 89 ? -1.796 -2.658 13.527 1.00 67.88 89 PRO A CA 1
ATOM 696 C C . PRO A 1 89 ? -1.194 -2.972 14.897 1.00 67.88 89 PRO A C 1
ATOM 698 O O . PRO A 1 89 ? -1.140 -4.132 15.310 1.00 67.88 89 PRO A O 1
ATOM 701 N N . SER A 1 90 ? -0.693 -1.952 15.594 1.00 62.47 90 SER A N 1
ATOM 702 C CA . SER A 1 90 ? -0.246 -2.118 16.972 1.00 62.47 90 SER A CA 1
ATOM 703 C C . SER A 1 90 ? -1.449 -2.015 17.905 1.00 62.47 90 SER A C 1
ATOM 705 O O . SER A 1 90 ? -2.295 -1.130 17.765 1.00 62.47 90 SER A O 1
ATOM 707 N N . ILE A 1 91 ? -1.508 -2.904 18.899 1.00 59.56 91 ILE A N 1
ATOM 708 C CA . ILE A 1 91 ? -2.517 -2.844 19.968 1.00 59.56 91 ILE A CA 1
ATOM 709 C C . ILE A 1 91 ? -2.453 -1.487 20.684 1.00 59.56 91 ILE A C 1
ATOM 711 O O . ILE A 1 91 ? -3.485 -0.954 21.071 1.00 59.56 91 ILE A O 1
ATOM 715 N N . SER A 1 92 ? -1.267 -0.873 20.763 1.00 58.75 92 SER A N 1
ATOM 716 C CA . SER A 1 92 ? -1.100 0.478 21.307 1.00 58.75 92 SER A CA 1
ATOM 717 C C . SER A 1 92 ? -1.890 1.541 20.542 1.00 58.75 92 SER A C 1
ATOM 719 O O . SER A 1 92 ? -2.431 2.441 21.172 1.00 58.75 92 SER A O 1
ATOM 721 N N . LYS A 1 93 ? -2.002 1.423 19.211 1.00 63.72 93 LYS A N 1
ATOM 722 C CA . LYS A 1 93 ? -2.753 2.368 18.375 1.00 63.72 93 LYS A CA 1
ATOM 723 C C . LYS A 1 93 ? -4.258 2.165 18.515 1.00 63.72 93 LYS A C 1
ATOM 725 O O . LYS A 1 93 ? -5.006 3.128 18.557 1.00 63.72 93 LYS A O 1
ATOM 730 N N . LEU A 1 94 ? -4.688 0.911 18.664 1.00 63.81 94 LEU A N 1
ATOM 731 C CA . LEU A 1 94 ? -6.066 0.582 19.030 1.00 63.81 94 LEU A CA 1
ATOM 732 C C . LEU A 1 94 ? -6.418 1.155 20.415 1.00 63.81 94 LEU A C 1
ATOM 734 O O . LEU A 1 94 ? -7.440 1.808 20.568 1.00 63.81 94 LEU A O 1
ATOM 738 N N . MET A 1 95 ? -5.563 0.969 21.421 1.00 61.03 95 MET A N 1
ATOM 739 C CA . MET A 1 95 ? -5.814 1.496 22.767 1.00 61.03 95 MET A CA 1
ATOM 740 C C . MET A 1 95 ? -5.816 3.032 22.807 1.00 61.03 95 MET A C 1
ATOM 742 O O . MET A 1 95 ? -6.655 3.607 23.497 1.00 61.03 95 MET A O 1
ATOM 746 N N . SER A 1 96 ? -4.933 3.699 22.050 1.00 62.94 96 SER A N 1
ATOM 747 C CA . SER A 1 96 ? -4.894 5.166 21.981 1.00 62.94 96 SER A CA 1
ATOM 748 C C . SER A 1 96 ? -6.059 5.771 21.196 1.00 62.94 96 SER A C 1
ATOM 750 O O . SER A 1 96 ? -6.582 6.799 21.614 1.00 62.94 96 SER A O 1
ATOM 752 N N . ASP A 1 97 ? -6.477 5.148 20.086 1.00 58.62 97 ASP A N 1
ATOM 753 C CA . ASP A 1 97 ? -7.553 5.669 19.226 1.00 58.62 97 ASP A CA 1
ATOM 754 C C . ASP A 1 97 ? -8.953 5.359 19.780 1.00 58.62 97 ASP A C 1
ATOM 756 O O . ASP A 1 97 ? -9.894 6.108 19.520 1.00 58.62 97 ASP A O 1
ATOM 760 N N . PHE A 1 98 ? -9.110 4.269 20.542 1.00 59.97 98 PHE A N 1
ATOM 761 C CA . PHE A 1 98 ? -10.418 3.801 21.018 1.00 59.97 98 PHE A CA 1
ATOM 762 C C . PHE A 1 98 ? -10.692 4.046 22.504 1.00 59.97 98 PHE A C 1
ATOM 764 O O . PHE A 1 98 ? -11.767 3.683 22.974 1.00 59.97 98 PHE A O 1
ATOM 771 N N . GLY A 1 99 ? -9.777 4.693 23.235 1.00 52.72 99 GLY A N 1
ATOM 772 C CA . GLY A 1 99 ? -10.054 5.188 24.586 1.00 52.72 99 GLY A CA 1
ATOM 773 C C . GLY A 1 99 ? -10.479 4.101 25.576 1.00 52.72 99 GLY A C 1
ATOM 774 O O . GLY A 1 99 ? -11.299 4.371 26.450 1.00 52.72 99 GLY A O 1
ATOM 775 N N . TYR A 1 100 ? -9.933 2.887 25.449 1.00 47.81 100 TYR A N 1
ATOM 776 C CA . TYR A 1 100 ? -10.005 1.895 26.522 1.00 47.81 100 TYR A CA 1
ATOM 777 C C . TYR A 1 100 ? -9.186 2.428 27.709 1.00 47.81 100 TYR A C 1
ATOM 779 O O . TYR A 1 100 ? -7.968 2.261 27.764 1.00 47.81 100 TYR A O 1
ATOM 787 N N . ARG A 1 101 ? -9.862 3.146 28.609 1.00 46.09 101 ARG A N 1
ATOM 788 C CA . ARG A 1 101 ? -9.479 3.288 30.014 1.00 46.09 101 ARG A CA 1
ATOM 789 C C . ARG A 1 101 ? -10.110 2.159 30.811 1.00 46.09 101 ARG A C 1
ATOM 791 O O . ARG A 1 101 ? -11.272 1.819 30.497 1.00 46.09 101 ARG A O 1
#

Secondary structure (DSSP, 8-state):
-HHHHHHHHHHHHTHHHHHHHHHHHHHHHHHH---HHHHHHHHHHHHHHHHHHHHHHHHHHHHHHHHH--HHHHHHHHHHHHHHHHTPPPHHHHHHHHT--

pLDDT: mean 84.41, std 11.57, range [46.09, 95.25]

Sequence (101 aa):
MGILLQVLPILALMPLPAGFFLYNLKAKEAMQTDENEKKLALYKTGFILRIAIIESSVFLSLVGFLLTAAPFFWIIFLIGIAVMVFSKPSISKLMSDFGYR

Foldseek 3Di:
DVVCVVVLVVLLPVLQVVLVVQLVVLQVVLLPDPDPVVSVVSNVVSLVSSLVSLVSSLVSLVVVCVVPVDCVSVVSNVVSVVCNVVSPDDVVVVCVSVVPD